Protein AF-A0A3C1CFA6-F1 (afdb_monomer)

Foldseek 3Di:
DADPDDPDVVVQVVVQVVVCVVCVPPPWDKDWDGQDPVRDIDMDTDDPDDDPCRVPHDQDPQCRNPPDDDDPVVD

Solvent-accessible surface area (backbone atoms only — not comparable to full-atom values): 4957 Å² total; per-residue (Å²): 88,82,59,82,89,62,90,54,62,69,58,52,52,51,51,44,48,50,53,52,62,66,51,67,74,50,93,52,65,66,48,74,52,66,69,42,98,85,50,37,32,54,68,51,68,59,82,87,68,83,51,68,63,71,74,74,55,76,76,44,87,87,38,70,62,67,85,57,79,81,67,72,92,80,111

Mean predicted aligned error: 4.33 Å

pLDDT: mean 94.65, std 3.38, range [73.56, 97.94]

Structure (mmCIF, N/CA/C/O backbone):
data_AF-A0A3C1CFA6-F1
#
_entry.id   AF-A0A3C1CFA6-F1
#
loop_
_atom_site.group_PDB
_atom_site.id
_atom_site.type_symbol
_atom_site.label_atom_id
_atom_site.label_alt_id
_atom_site.label_comp_id
_atom_site.label_asym_id
_atom_site.label_entity_id
_atom_site.label_seq_id
_atom_site.pdbx_PDB_ins_code
_atom_site.Cartn_x
_atom_site.Cartn_y
_atom_site.Cartn_z
_atom_site.occupancy
_atom_site.B_iso_or_equiv
_atom_site.auth_seq_id
_atom_site.auth_comp_id
_atom_site.auth_asym_id
_atom_site.auth_atom_id
_atom_site.pdbx_PDB_model_num
ATOM 1 N N . ILE A 1 1 ? -2.230 0.776 0.759 1.00 97.25 1 ILE A N 1
ATOM 2 C CA . ILE A 1 1 ? -3.065 -0.441 0.629 1.00 97.25 1 ILE A CA 1
ATOM 3 C C . ILE A 1 1 ? -4.498 0.032 0.564 1.00 97.25 1 ILE A C 1
ATOM 5 O O . ILE A 1 1 ? -4.876 0.841 1.401 1.00 97.25 1 ILE A O 1
ATOM 9 N N . ASP A 1 2 ? -5.234 -0.427 -0.436 1.00 97.06 2 ASP A N 1
ATOM 10 C CA . ASP A 1 2 ? -6.626 -0.059 -0.671 1.00 97.06 2 ASP A CA 1
ATOM 11 C C . ASP A 1 2 ? -7.505 -1.255 -0.282 1.00 97.06 2 ASP A C 1
ATOM 13 O O . ASP A 1 2 ? -7.429 -2.314 -0.909 1.00 97.06 2 ASP A O 1
ATOM 17 N N . PHE A 1 3 ? -8.199 -1.152 0.851 1.00 96.88 3 PHE A N 1
ATOM 18 C CA . PHE A 1 3 ? -9.091 -2.209 1.330 1.00 96.88 3 PHE A CA 1
ATOM 19 C C . PHE A 1 3 ? -10.505 -1.971 0.797 1.00 96.88 3 PHE A C 1
ATOM 21 O O . PHE A 1 3 ? -10.861 -0.850 0.466 1.00 96.88 3 PHE A O 1
ATOM 28 N N . ILE A 1 4 ? -11.331 -3.021 0.761 1.00 95.88 4 ILE A N 1
ATOM 29 C CA . ILE A 1 4 ? -12.753 -2.881 0.415 1.00 95.88 4 ILE A CA 1
ATOM 30 C C . ILE A 1 4 ? -13.421 -1.894 1.379 1.00 95.88 4 ILE A C 1
ATOM 32 O O . ILE A 1 4 ? -13.174 -1.947 2.589 1.00 95.88 4 ILE A O 1
ATOM 36 N N . ASP A 1 5 ? -14.291 -1.044 0.837 1.00 94.38 5 ASP A N 1
ATOM 37 C CA . ASP A 1 5 ? -15.026 -0.037 1.593 1.00 94.38 5 ASP A CA 1
ATOM 38 C C . ASP A 1 5 ? -15.791 -0.632 2.779 1.00 94.38 5 ASP A C 1
ATOM 40 O O . ASP A 1 5 ? -16.485 -1.648 2.691 1.00 94.38 5 ASP A O 1
ATOM 44 N N . MET A 1 6 ? -15.669 0.043 3.919 1.00 94.56 6 MET A N 1
ATOM 45 C CA . MET A 1 6 ? -16.290 -0.352 5.177 1.00 94.56 6 MET A CA 1
ATOM 46 C C . MET A 1 6 ? -16.970 0.854 5.817 1.00 94.56 6 MET A C 1
ATOM 48 O O . MET A 1 6 ? -16.311 1.736 6.371 1.00 94.56 6 MET A O 1
ATOM 52 N N . GLU A 1 7 ? -18.301 0.854 5.825 1.00 93.25 7 GLU A N 1
ATOM 53 C CA . GLU A 1 7 ? -19.085 1.912 6.475 1.00 93.25 7 GLU A CA 1
ATOM 54 C C . GLU A 1 7 ? -18.838 1.927 7.993 1.00 93.25 7 GLU A C 1
ATOM 56 O O . GLU A 1 7 ? -18.530 2.961 8.597 1.00 93.25 7 GLU A O 1
ATOM 61 N N . VAL A 1 8 ? -18.880 0.742 8.612 1.00 95.69 8 VAL A N 1
ATOM 62 C CA . VAL A 1 8 ? -18.705 0.565 10.057 1.00 95.69 8 VAL A CA 1
ATOM 63 C C . VAL A 1 8 ? -17.238 0.750 10.444 1.00 95.69 8 VAL A C 1
ATOM 65 O O . VAL A 1 8 ? -16.372 -0.040 10.064 1.00 95.69 8 VAL A O 1
ATOM 68 N N . ARG A 1 9 ? -16.958 1.768 11.267 1.00 93.38 9 ARG A N 1
ATOM 69 C CA . ARG A 1 9 ? -15.603 2.080 11.757 1.00 93.38 9 ARG A CA 1
ATOM 70 C C . ARG A 1 9 ? -14.941 0.905 12.479 1.00 93.38 9 ARG A C 1
ATOM 72 O O . ARG A 1 9 ? -13.771 0.633 12.249 1.00 93.38 9 ARG A O 1
ATOM 79 N N . GLU A 1 10 ? -15.700 0.156 13.273 1.00 96.56 10 GLU A N 1
ATOM 80 C CA . GLU A 1 10 ? -15.180 -1.014 13.991 1.00 96.56 10 GLU A CA 1
ATOM 81 C C . GLU A 1 10 ? -14.592 -2.076 13.041 1.00 96.56 10 GLU A C 1
ATOM 83 O O . GLU A 1 10 ? -13.612 -2.738 13.375 1.00 96.56 10 GLU A O 1
ATOM 88 N N . ASN A 1 11 ? -15.145 -2.223 11.830 1.00 96.62 11 ASN A N 1
ATOM 89 C CA . ASN A 1 11 ? -14.598 -3.145 10.834 1.00 96.62 11 ASN A CA 1
ATOM 90 C C . ASN A 1 11 ? -13.246 -2.652 10.304 1.00 96.62 11 ASN A C 1
ATOM 92 O O . ASN A 1 11 ? -12.314 -3.449 10.185 1.00 96.62 11 ASN A O 1
ATOM 96 N N . ARG A 1 12 ? -13.109 -1.339 10.069 1.00 95.62 12 ARG A N 1
ATOM 97 C CA . ARG A 1 12 ? -11.836 -0.712 9.676 1.00 95.62 12 ARG A CA 1
ATOM 98 C C . ARG A 1 12 ? -10.762 -0.945 10.736 1.00 95.62 12 ARG A C 1
ATOM 100 O O . ARG A 1 12 ? -9.663 -1.390 10.407 1.00 95.62 12 ARG A O 1
ATOM 107 N N . ASP A 1 13 ? -11.111 -0.741 12.004 1.00 95.88 13 ASP A N 1
ATOM 108 C CA . ASP A 1 13 ? -10.201 -0.941 13.136 1.00 95.88 13 ASP A CA 1
ATOM 109 C C . ASP A 1 13 ? -9.773 -2.415 13.263 1.00 95.88 13 ASP A C 1
ATOM 111 O O . ASP A 1 13 ? -8.593 -2.710 13.472 1.00 95.88 13 ASP A O 1
ATOM 115 N N . LYS A 1 14 ? -10.704 -3.363 13.067 1.00 97.56 14 LYS A N 1
ATOM 116 C CA . LYS A 1 14 ? -10.405 -4.807 13.046 1.00 97.56 14 LYS A CA 1
ATOM 117 C C . LYS A 1 14 ? -9.423 -5.172 11.933 1.00 97.56 14 LYS A C 1
ATOM 119 O O . LYS A 1 14 ? -8.468 -5.903 12.197 1.00 97.56 14 LYS A O 1
ATOM 124 N N . VAL A 1 15 ? -9.617 -4.655 10.718 1.00 97.19 15 VAL A N 1
ATOM 125 C CA . VAL A 1 15 ? -8.711 -4.896 9.580 1.00 97.19 15 VAL A CA 1
ATOM 126 C C . VAL A 1 15 ? -7.329 -4.295 9.840 1.00 97.19 15 VAL A C 1
ATOM 128 O O . VAL A 1 15 ? -6.322 -4.988 9.679 1.00 97.19 15 VAL A O 1
ATOM 131 N N . ALA A 1 16 ? -7.262 -3.045 10.308 1.00 96.25 16 ALA A N 1
ATOM 132 C CA . ALA A 1 16 ? -5.998 -2.393 10.641 1.00 96.25 16 ALA A CA 1
ATOM 133 C C . ALA A 1 16 ? -5.247 -3.151 11.749 1.00 96.25 16 ALA A C 1
ATOM 135 O O . ALA A 1 16 ? -4.043 -3.391 11.638 1.00 96.25 16 ALA A O 1
ATOM 136 N N . SER A 1 17 ? -5.953 -3.589 12.795 1.00 96.69 17 SER A N 1
ATOM 137 C CA . SER A 1 17 ? -5.388 -4.400 13.879 1.00 96.69 17 SER A CA 1
ATOM 138 C C . SER A 1 17 ? -4.857 -5.743 13.372 1.00 96.69 17 SER A C 1
ATOM 140 O O . SER A 1 17 ? -3.705 -6.089 13.635 1.00 96.69 17 SER A O 1
ATOM 142 N N . ALA A 1 18 ? -5.637 -6.458 12.556 1.00 97.38 18 ALA A N 1
ATOM 143 C CA . ALA A 1 18 ? -5.214 -7.721 11.958 1.00 97.38 18 ALA A CA 1
ATOM 144 C C . ALA A 1 18 ? -3.952 -7.555 11.094 1.00 97.38 18 ALA A C 1
ATOM 146 O O . ALA A 1 18 ? -3.026 -8.365 11.195 1.00 97.38 18 ALA A O 1
ATOM 147 N N . LEU A 1 19 ? -3.870 -6.480 10.301 1.00 97.50 19 LEU A N 1
ATOM 148 C CA . LEU A 1 19 ? -2.688 -6.157 9.502 1.00 97.50 19 LEU A CA 1
ATOM 149 C C . LEU A 1 19 ? -1.457 -5.904 10.388 1.00 97.50 19 LEU 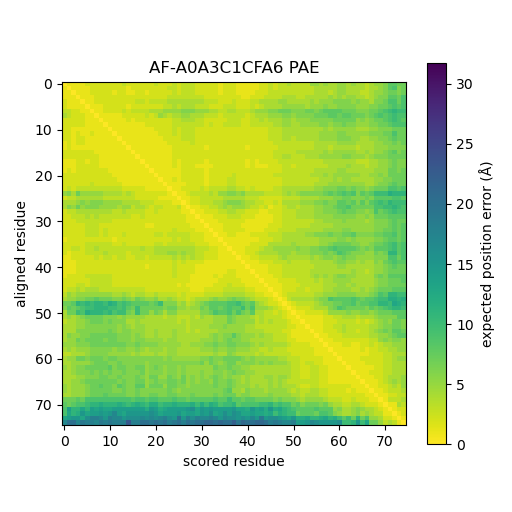A C 1
ATOM 151 O O . LEU A 1 19 ? -0.392 -6.473 10.138 1.00 97.50 19 LEU A O 1
ATOM 155 N N . ARG A 1 20 ? -1.599 -5.108 11.458 1.00 96.62 20 ARG A N 1
ATOM 156 C CA . ARG A 1 20 ? -0.521 -4.862 12.437 1.00 96.62 20 ARG A CA 1
ATOM 157 C C . ARG A 1 20 ? -0.048 -6.168 13.081 1.00 96.62 20 ARG A C 1
ATOM 159 O O . ARG A 1 20 ? 1.154 -6.419 13.135 1.00 96.62 20 ARG A O 1
ATOM 166 N N . SER A 1 21 ? -0.972 -7.018 13.533 1.00 97.19 21 SER A N 1
ATOM 167 C CA . SER A 1 21 ? -0.649 -8.311 14.147 1.00 97.19 21 SER A CA 1
ATOM 168 C C . SER A 1 21 ? 0.053 -9.259 13.175 1.00 97.19 21 SER A C 1
ATOM 170 O O . SER A 1 21 ? 1.010 -9.932 13.559 1.00 97.19 21 SER A O 1
ATOM 172 N N . ALA A 1 22 ? -0.374 -9.300 11.911 1.00 97.25 22 ALA A N 1
ATOM 173 C CA . ALA A 1 22 ? 0.269 -10.121 10.890 1.00 97.25 22 ALA A CA 1
ATOM 174 C C . ALA A 1 22 ? 1.725 -9.688 10.644 1.00 97.25 22 ALA A C 1
ATOM 176 O O . ALA A 1 22 ? 2.612 -10.542 10.545 1.00 97.25 22 ALA A O 1
ATOM 177 N N . LEU A 1 23 ? 1.971 -8.374 10.614 1.00 96.75 23 LEU A N 1
ATOM 178 C CA . LEU A 1 23 ? 3.288 -7.772 10.387 1.00 96.75 23 LEU A CA 1
ATOM 179 C C . LEU A 1 23 ? 4.194 -7.769 11.626 1.00 96.75 23 LEU A C 1
ATOM 181 O O . LEU A 1 23 ? 5.399 -7.588 11.483 1.00 96.75 23 LEU A O 1
ATOM 185 N N . ALA A 1 24 ? 3.670 -8.039 12.825 1.00 94.56 24 ALA A N 1
ATOM 186 C CA . ALA A 1 24 ? 4.462 -8.082 14.060 1.00 94.56 24 ALA A CA 1
ATOM 187 C C . ALA A 1 24 ? 5.570 -9.154 14.049 1.00 94.56 24 ALA A C 1
ATOM 189 O O . ALA A 1 24 ? 6.527 -9.069 14.816 1.00 94.56 24 ALA A O 1
ATOM 190 N N . ARG A 1 25 ? 5.446 -10.170 13.184 1.00 94.31 25 ARG A N 1
ATOM 191 C CA . ARG A 1 25 ? 6.455 -11.226 12.992 1.00 94.31 25 ARG A CA 1
ATOM 192 C C . ARG A 1 25 ? 7.523 -10.865 11.955 1.00 94.31 25 ARG A C 1
ATOM 194 O O . ARG A 1 25 ? 8.495 -11.608 11.816 1.00 94.31 25 ARG A O 1
ATOM 201 N N . ASP A 1 26 ? 7.350 -9.771 11.212 1.00 95.19 26 ASP A N 1
ATOM 202 C CA . ASP A 1 26 ? 8.362 -9.299 10.269 1.00 95.19 26 ASP A CA 1
ATOM 203 C C . ASP A 1 26 ? 9.580 -8.789 11.052 1.00 95.19 26 ASP A C 1
ATOM 205 O O . ASP A 1 26 ? 9.476 -7.952 11.946 1.00 95.19 26 ASP A O 1
ATOM 209 N N . LYS A 1 27 ? 10.762 -9.310 10.714 1.00 94.12 27 LYS A N 1
ATOM 210 C CA . LYS A 1 27 ? 12.027 -8.937 11.365 1.00 94.12 27 LYS A CA 1
ATOM 211 C C . LYS A 1 27 ? 12.472 -7.513 11.012 1.00 94.12 27 LYS A C 1
ATOM 213 O O . LYS A 1 27 ? 13.385 -6.978 11.636 1.00 94.12 27 LYS A O 1
ATOM 218 N N . THR A 1 28 ? 11.884 -6.916 9.980 1.00 94.38 28 THR A N 1
ATOM 219 C CA . THR A 1 28 ? 12.200 -5.570 9.503 1.00 94.38 28 THR A CA 1
ATOM 220 C C . THR A 1 28 ? 11.242 -4.544 10.099 1.00 94.38 28 THR A C 1
ATOM 222 O O . THR A 1 28 ? 10.059 -4.811 10.312 1.00 94.38 28 THR A O 1
ATOM 225 N N . ARG A 1 29 ? 11.750 -3.334 10.377 1.00 94.31 29 ARG A N 1
ATOM 226 C CA . ARG A 1 29 ? 10.927 -2.265 10.955 1.00 94.31 29 ARG A CA 1
ATOM 227 C C . ARG A 1 29 ? 9.786 -1.925 10.000 1.00 94.31 29 ARG A C 1
ATOM 229 O O . ARG A 1 29 ? 10.042 -1.475 8.884 1.00 94.31 29 ARG A O 1
ATOM 236 N N . THR A 1 30 ? 8.563 -2.076 10.489 1.00 96.75 30 THR A N 1
ATOM 237 C CA . THR A 1 30 ? 7.337 -1.78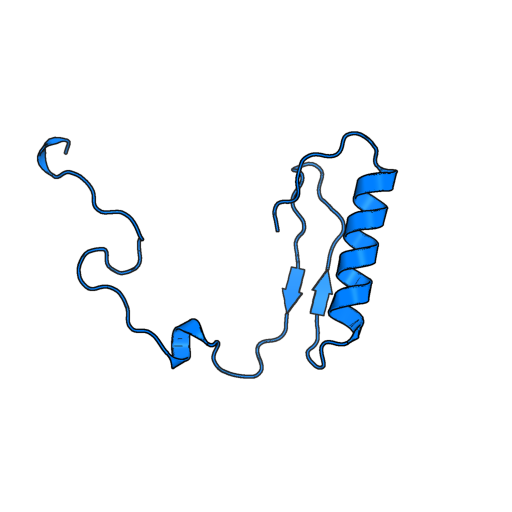1 9.753 1.00 96.75 30 THR A CA 1
ATOM 238 C C . THR A 1 30 ? 6.490 -0.805 10.563 1.00 96.75 30 THR A C 1
ATOM 240 O O . THR A 1 30 ? 6.399 -0.930 11.782 1.00 96.75 30 THR A O 1
ATOM 243 N N . GLN A 1 31 ? 5.903 0.189 9.905 1.00 96.19 31 GLN A N 1
ATOM 244 C CA . GLN A 1 31 ? 4.934 1.109 10.497 1.00 96.19 31 GLN A CA 1
ATOM 245 C C . GLN A 1 31 ? 3.675 1.079 9.651 1.00 96.19 31 GLN A C 1
ATOM 247 O O . GLN A 1 31 ? 3.763 1.189 8.435 1.00 96.19 31 GLN A O 1
ATOM 252 N N . VAL A 1 32 ? 2.526 0.935 10.294 1.00 96.94 32 VAL A N 1
ATOM 253 C CA . VAL A 1 32 ? 1.211 0.914 9.652 1.00 96.94 32 VAL A CA 1
ATOM 254 C C . VAL A 1 32 ? 0.393 2.034 10.280 1.00 96.94 32 VAL A C 1
ATOM 256 O O . VAL A 1 32 ? 0.399 2.166 11.506 1.00 96.94 32 VAL A O 1
ATOM 259 N N . PHE A 1 33 ? -0.281 2.842 9.474 1.00 95.94 33 PHE A N 1
ATOM 260 C CA . PHE A 1 33 ? -1.215 3.864 9.945 1.00 95.94 33 PHE A CA 1
ATOM 261 C C . PHE A 1 33 ? -2.651 3.329 9.925 1.00 95.94 33 PHE A C 1
ATOM 263 O O . PHE A 1 33 ? -2.908 2.240 9.409 1.00 95.94 33 PHE A O 1
ATOM 270 N N . ASP A 1 34 ? -3.576 4.045 10.562 1.00 94.38 34 ASP A N 1
ATOM 271 C CA . ASP A 1 34 ? -4.999 3.705 10.462 1.00 94.38 34 ASP A CA 1
ATOM 272 C C . ASP A 1 34 ? -5.519 3.926 9.034 1.00 94.38 34 ASP A C 1
ATOM 274 O O . ASP A 1 34 ? -4.863 4.562 8.206 1.00 94.38 34 ASP A O 1
ATOM 278 N N . ILE A 1 35 ? -6.698 3.375 8.740 1.00 95.88 35 ILE A N 1
ATOM 279 C CA . ILE A 1 35 ? -7.369 3.616 7.461 1.00 95.88 35 ILE A CA 1
ATOM 280 C C . ILE A 1 35 ? -7.787 5.090 7.414 1.00 95.88 35 ILE A C 1
ATOM 282 O O . ILE A 1 35 ? -8.520 5.549 8.290 1.00 95.88 35 ILE A O 1
ATOM 286 N N . SER A 1 36 ? -7.312 5.819 6.407 1.00 93.12 36 SER A N 1
ATOM 287 C CA . SER A 1 36 ? -7.654 7.225 6.177 1.00 93.12 36 SER A CA 1
ATOM 288 C C . SER A 1 36 ? -9.120 7.407 5.769 1.00 93.12 36 SER A C 1
ATOM 290 O O . SER A 1 36 ? -9.807 6.452 5.399 1.00 93.12 36 SER A O 1
ATOM 292 N N . ASP A 1 37 ? -9.587 8.656 5.762 1.00 89.88 37 ASP A N 1
ATOM 293 C CA . ASP A 1 37 ? -10.936 9.001 5.291 1.00 89.88 37 ASP A CA 1
ATOM 294 C C . ASP A 1 37 ? -11.145 8.711 3.795 1.00 89.88 37 ASP A C 1
ATOM 296 O O . ASP A 1 37 ? -12.279 8.568 3.349 1.00 89.88 37 ASP A O 1
ATOM 300 N N . LEU A 1 38 ? -10.056 8.572 3.029 1.00 92.56 38 LEU A N 1
ATOM 301 C CA . LEU A 1 38 ? -10.078 8.140 1.629 1.00 92.56 38 LEU A CA 1
ATOM 302 C C . LEU A 1 38 ? -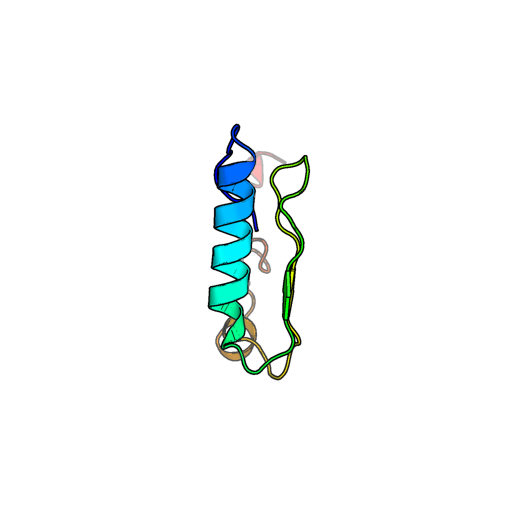10.101 6.608 1.468 1.00 92.56 38 LEU A C 1
ATOM 304 O O . LEU A 1 38 ? -9.975 6.123 0.352 1.00 92.56 38 LEU A O 1
ATOM 308 N N . GLY A 1 39 ? -10.193 5.839 2.559 1.00 92.81 39 GLY A N 1
ATOM 309 C CA . GLY A 1 39 ? -10.199 4.368 2.523 1.00 92.81 39 GLY A CA 1
ATOM 310 C C . GLY A 1 39 ? -8.811 3.723 2.417 1.00 92.81 39 GLY A C 1
ATOM 311 O O . GLY A 1 39 ? -8.682 2.499 2.441 1.00 92.81 39 GLY A O 1
ATOM 312 N N . LEU A 1 40 ? -7.743 4.523 2.373 1.00 96.88 40 LEU A N 1
ATOM 313 C CA . LEU A 1 40 ? -6.381 4.030 2.173 1.00 96.88 40 LEU A CA 1
ATOM 314 C C . LEU A 1 40 ? -5.648 3.795 3.492 1.00 96.88 40 LEU A C 1
ATOM 316 O O . LEU A 1 40 ? -5.679 4.637 4.389 1.00 96.88 40 LEU A O 1
ATOM 320 N N . VAL A 1 41 ? -4.908 2.689 3.565 1.00 97.75 41 VAL A N 1
ATOM 321 C CA . VAL A 1 41 ? -3.896 2.437 4.599 1.00 97.75 41 VAL A CA 1
ATOM 322 C C . VAL A 1 41 ? -2.514 2.771 4.068 1.00 97.75 41 VAL A C 1
ATOM 324 O O . VAL A 1 41 ? -2.034 2.168 3.100 1.00 97.75 41 VAL A O 1
ATOM 327 N N . GLU A 1 42 ? -1.839 3.676 4.760 1.00 97.94 42 GLU A N 1
ATOM 328 C CA . GLU A 1 42 ? -0.436 3.992 4.534 1.00 97.94 42 GLU A CA 1
ATOM 329 C C . GLU A 1 42 ? 0.456 3.127 5.429 1.00 97.94 42 GLU A C 1
ATOM 331 O O . GLU A 1 42 ? 0.139 2.840 6.588 1.00 97.94 42 GLU A O 1
ATOM 336 N N . MET A 1 43 ? 1.598 2.695 4.898 1.00 97.69 43 MET A N 1
ATOM 337 C CA . MET A 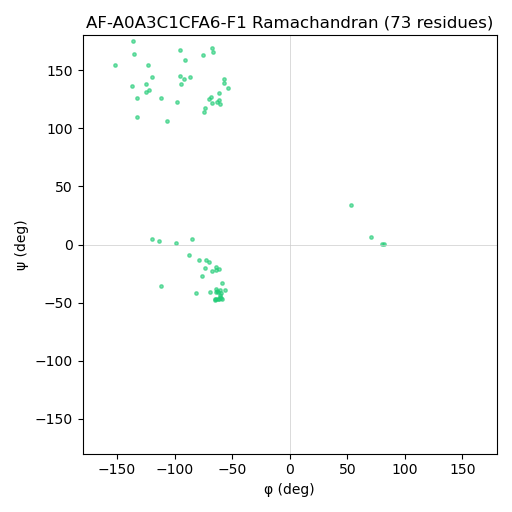1 43 ? 2.585 1.961 5.678 1.00 97.69 43 MET A CA 1
ATOM 338 C C . MET A 1 43 ? 3.996 2.166 5.141 1.00 97.69 43 MET A C 1
ATOM 340 O O . MET A 1 43 ? 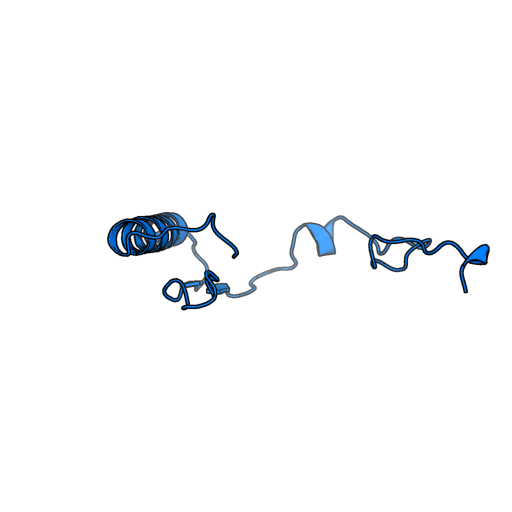4.199 2.397 3.951 1.00 97.69 43 MET A O 1
ATOM 344 N N . THR A 1 44 ? 4.984 2.008 6.015 1.00 96.69 44 THR A N 1
ATOM 345 C CA . THR A 1 44 ? 6.393 1.921 5.633 1.00 96.69 44 THR A CA 1
ATOM 346 C C . THR A 1 44 ? 6.968 0.585 6.079 1.00 96.69 44 THR A C 1
ATOM 348 O O . THR A 1 44 ? 6.629 0.072 7.144 1.00 96.69 44 THR A O 1
ATOM 351 N N . ARG A 1 45 ? 7.867 0.019 5.272 1.00 96.12 45 ARG A N 1
ATOM 352 C CA . ARG A 1 45 ? 8.642 -1.178 5.608 1.00 96.12 45 ARG A CA 1
ATOM 353 C C . ARG A 1 45 ? 10.103 -0.923 5.269 1.00 96.12 45 ARG A C 1
ATOM 355 O O . ARG A 1 45 ? 10.421 -0.535 4.147 1.00 96.12 45 ARG A O 1
ATOM 362 N N . LYS A 1 46 ? 11.006 -1.121 6.230 1.00 95.31 46 LYS A N 1
ATOM 363 C CA . LYS A 1 46 ? 12.442 -0.896 6.028 1.00 95.31 46 LYS A CA 1
ATOM 364 C C . LYS A 1 46 ? 12.984 -1.860 4.966 1.00 95.31 46 LYS A C 1
ATOM 366 O O . LYS A 1 46 ? 12.922 -3.076 5.139 1.00 95.31 46 LYS A O 1
ATOM 371 N N . ARG A 1 47 ? 13.579 -1.316 3.902 1.00 92.31 47 ARG A N 1
ATOM 372 C CA . ARG A 1 47 ? 14.322 -2.090 2.897 1.00 92.31 47 ARG A CA 1
ATOM 373 C C . ARG A 1 47 ? 15.624 -2.606 3.522 1.00 92.31 47 ARG A C 1
ATOM 375 O O . ARG A 1 47 ? 16.384 -1.821 4.085 1.00 92.31 47 ARG A O 1
ATOM 382 N N . ILE A 1 48 ? 15.847 -3.919 3.465 1.00 92.31 48 ILE A N 1
ATOM 383 C CA . ILE A 1 48 ? 17.076 -4.577 3.959 1.00 92.31 48 ILE A CA 1
ATOM 384 C C . ILE A 1 48 ? 17.903 -5.142 2.806 1.00 92.31 48 ILE A C 1
ATOM 386 O O . ILE A 1 48 ? 19.125 -5.082 2.845 1.00 92.31 48 ILE A O 1
ATOM 390 N N . SER A 1 49 ? 17.240 -5.651 1.773 1.00 9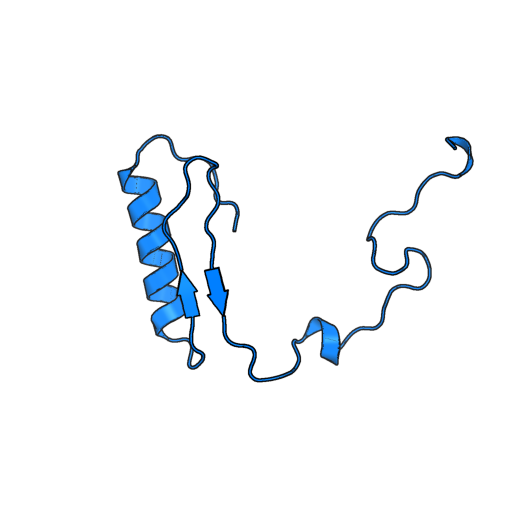0.56 49 SER A N 1
ATOM 391 C CA . SER A 1 49 ? 17.859 -6.140 0.547 1.00 90.56 49 SER A CA 1
ATOM 392 C C . SER A 1 49 ? 17.070 -5.654 -0.663 1.00 90.56 49 SER A C 1
ATOM 394 O O . SER A 1 49 ? 16.015 -5.025 -0.528 1.00 90.56 49 SER A O 1
ATOM 396 N N . GLU A 1 50 ? 17.592 -5.956 -1.844 1.00 90.44 50 GLU A N 1
ATOM 397 C CA . GLU A 1 50 ? 16.844 -5.851 -3.087 1.00 90.44 50 GLU A CA 1
ATOM 398 C C . GLU A 1 50 ? 15.564 -6.702 -3.027 1.00 90.44 50 GLU A C 1
ATOM 400 O O . GLU A 1 50 ? 15.536 -7.753 -2.373 1.00 90.44 50 GLU A O 1
ATOM 405 N N . GLY A 1 51 ? 14.478 -6.188 -3.610 1.00 89.94 51 GLY A N 1
ATOM 406 C CA . GLY A 1 51 ? 13.210 -6.904 -3.701 1.00 89.94 51 GLY A CA 1
ATOM 407 C C . GLY A 1 51 ? 13.265 -7.994 -4.770 1.00 89.94 51 GLY A C 1
ATOM 408 O O . GLY A 1 51 ? 14.148 -8.010 -5.624 1.00 89.94 51 GLY A O 1
ATOM 409 N N . LEU A 1 52 ? 12.318 -8.935 -4.719 1.00 93.38 52 LEU A N 1
ATOM 410 C CA . LEU A 1 52 ? 12.279 -10.055 -5.666 1.00 93.38 52 LEU A CA 1
ATOM 411 C C . LEU A 1 52 ? 12.122 -9.586 -7.113 1.00 93.38 52 LEU A C 1
ATOM 413 O O . LEU A 1 52 ? 12.739 -10.160 -8.000 1.00 93.38 52 LEU A O 1
ATOM 417 N N . VAL A 1 53 ? 11.301 -8.561 -7.347 1.00 92.88 53 VAL A N 1
ATOM 418 C CA . VAL A 1 53 ? 11.072 -8.031 -8.695 1.00 92.88 53 VAL A CA 1
ATOM 419 C C . VAL A 1 53 ? 12.364 -7.429 -9.229 1.00 92.88 53 VAL A C 1
ATOM 421 O O . VAL A 1 53 ? 12.776 -7.782 -10.326 1.00 92.88 53 VAL A O 1
ATOM 424 N N . GLU A 1 54 ? 13.051 -6.598 -8.449 1.00 91.94 54 GLU A N 1
ATOM 425 C CA . GLU A 1 54 ? 14.317 -6.006 -8.887 1.00 91.94 54 GLU A CA 1
ATOM 426 C C . GLU A 1 54 ? 15.412 -7.061 -9.113 1.00 91.94 54 GLU A C 1
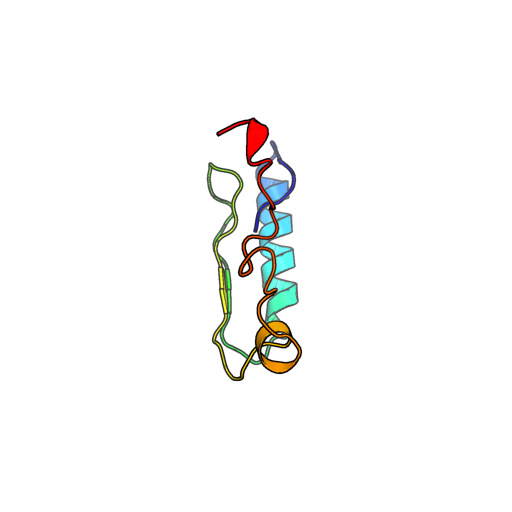ATOM 428 O O . GLU A 1 54 ? 16.144 -6.978 -10.092 1.00 91.94 54 GLU A O 1
ATOM 433 N N . ALA A 1 55 ? 15.475 -8.097 -8.270 1.00 94.75 55 ALA A N 1
ATOM 434 C CA . ALA A 1 55 ? 16.489 -9.143 -8.385 1.00 94.75 55 ALA A CA 1
ATOM 435 C C . ALA A 1 55 ? 16.224 -10.161 -9.514 1.00 94.75 55 ALA A C 1
ATOM 437 O O . ALA A 1 55 ? 17.162 -10.795 -9.994 1.00 94.75 55 ALA A O 1
ATOM 438 N N . LEU A 1 56 ? 14.960 -10.379 -9.901 1.00 97.06 56 LEU A N 1
ATOM 439 C CA . LEU A 1 56 ? 14.557 -11.481 -10.790 1.00 97.06 56 LEU A CA 1
ATOM 440 C C . LEU A 1 56 ? 13.901 -11.025 -12.097 1.00 97.06 56 LEU A C 1
ATOM 442 O O . LEU A 1 56 ? 13.425 -11.866 -12.861 1.00 97.06 56 LEU A O 1
ATOM 446 N N . SER A 1 57 ? 13.840 -9.722 -12.365 1.00 95.94 57 SER A N 1
ATOM 447 C CA . SER A 1 57 ? 13.220 -9.199 -13.582 1.00 95.94 57 SER A CA 1
ATOM 448 C C . SER A 1 57 ? 14.053 -8.108 -14.241 1.00 95.94 57 SER A C 1
ATOM 450 O O . SER A 1 57 ? 14.964 -7.535 -13.649 1.00 95.94 57 SER A O 1
ATOM 452 N N . THR A 1 58 ? 13.732 -7.830 -15.500 1.00 96.50 58 THR A N 1
ATOM 453 C CA . THR A 1 58 ? 14.262 -6.701 -16.261 1.00 96.50 58 THR A CA 1
ATOM 454 C C . THR A 1 58 ? 13.104 -5.842 -16.758 1.00 96.50 58 THR A C 1
ATOM 456 O O . THR A 1 58 ? 11.976 -6.318 -16.914 1.00 96.50 58 THR A O 1
ATOM 459 N N . THR A 1 59 ? 13.364 -4.558 -17.003 1.00 97.00 59 THR A N 1
ATOM 460 C CA . THR A 1 59 ? 12.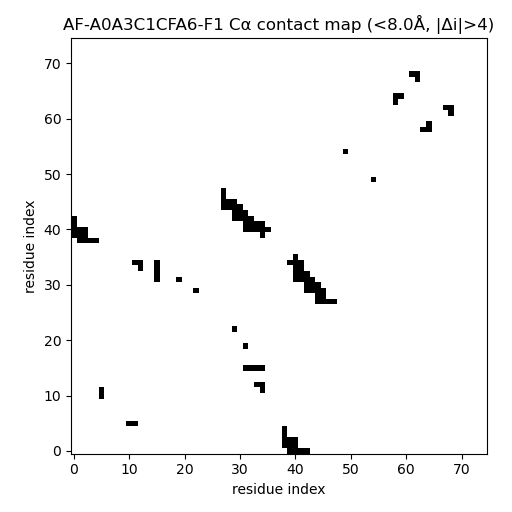349 -3.645 -17.542 1.00 97.00 59 THR A CA 1
ATOM 461 C C . THR A 1 59 ? 11.873 -4.124 -18.914 1.00 97.00 59 THR A C 1
ATOM 463 O O . THR A 1 59 ? 12.681 -4.403 -19.799 1.00 97.00 59 THR A O 1
ATOM 466 N N . CYS A 1 60 ? 10.552 -4.194 -19.105 1.00 96.69 60 CYS A N 1
ATOM 467 C CA . CYS A 1 60 ? 9.956 -4.575 -20.385 1.00 96.69 60 CYS A CA 1
ATOM 468 C C . CYS A 1 60 ? 10.354 -3.573 -21.488 1.00 96.69 60 CYS A C 1
ATOM 470 O O . CYS A 1 60 ? 10.056 -2.389 -21.330 1.00 96.69 60 CYS A O 1
ATOM 472 N N . PRO A 1 61 ? 10.949 -4.006 -22.616 1.00 96.50 61 PRO A N 1
ATOM 473 C CA . PRO A 1 61 ? 11.389 -3.094 -23.674 1.00 96.50 61 PRO A CA 1
ATOM 474 C C . PRO A 1 61 ? 10.234 -2.505 -24.497 1.00 96.50 61 PRO A C 1
ATOM 476 O O . PRO A 1 61 ? 10.411 -1.481 -25.139 1.00 96.50 61 PRO A O 1
ATOM 479 N N . MET A 1 62 ? 9.053 -3.133 -24.486 1.00 95.38 62 MET A N 1
ATOM 480 C CA . MET A 1 62 ? 7.904 -2.691 -25.289 1.00 95.38 62 MET A CA 1
ATOM 481 C C . MET A 1 62 ? 7.137 -1.540 -24.639 1.00 95.38 62 MET A C 1
ATOM 483 O O . MET A 1 62 ? 6.690 -0.622 -25.314 1.00 95.38 62 MET A O 1
ATOM 487 N N . CYS A 1 63 ? 6.937 -1.614 -23.322 1.00 96.19 63 CYS A N 1
ATOM 488 C CA . CYS A 1 63 ? 6.174 -0.614 -22.575 1.00 96.19 63 CYS A CA 1
ATOM 489 C C . CYS A 1 63 ? 7.032 0.175 -21.585 1.00 96.19 63 CYS A C 1
ATOM 491 O O . CYS A 1 63 ? 6.482 0.973 -20.831 1.00 96.19 63 CYS A O 1
ATOM 493 N N . GLU A 1 64 ? 8.343 -0.074 -21.541 1.00 95.56 64 GLU A N 1
ATOM 494 C CA . GLU A 1 64 ? 9.303 0.577 -20.636 1.00 95.56 64 GLU A CA 1
ATOM 495 C C . GLU A 1 64 ? 8.884 0.495 -19.157 1.00 95.56 64 GLU A C 1
ATOM 497 O O . GLU A 1 64 ? 9.094 1.407 -18.364 1.00 95.56 64 GLU A O 1
ATOM 502 N N . GLY A 1 65 ? 8.235 -0.610 -18.778 1.00 95.25 65 GLY A N 1
ATOM 503 C CA . GLY A 1 65 ? 7.727 -0.823 -17.421 1.00 95.25 65 GLY A CA 1
ATOM 504 C C . GLY A 1 65 ? 6.394 -0.134 -17.104 1.00 95.25 65 GLY A C 1
ATOM 505 O O . GLY A 1 65 ? 5.883 -0.318 -16.004 1.00 95.25 65 GLY A O 1
ATOM 506 N N . ARG A 1 66 ? 5.776 0.591 -18.050 1.00 95.19 66 ARG A N 1
ATOM 507 C CA . ARG A 1 66 ? 4.465 1.242 -17.842 1.00 95.19 66 ARG A CA 1
ATOM 508 C C . ARG A 1 66 ? 3.305 0.260 -17.676 1.00 95.19 66 ARG A C 1
ATOM 510 O O . ARG A 1 66 ? 2.263 0.635 -17.153 1.00 95.19 66 ARG A O 1
ATOM 517 N N . GLY A 1 67 ? 3.448 -0.968 -18.179 1.00 95.75 67 GLY A N 1
ATOM 518 C CA . GLY A 1 67 ? 2.371 -1.967 -18.182 1.00 95.75 67 GLY A CA 1
ATOM 519 C C . GLY A 1 67 ? 1.223 -1.664 -19.155 1.00 95.75 67 GLY A C 1
ATOM 520 O O . GLY A 1 67 ? 0.227 -2.378 -19.148 1.00 95.75 67 GLY A O 1
ATOM 521 N N . ILE A 1 68 ? 1.357 -0.631 -19.995 1.00 94.94 68 ILE A N 1
ATOM 522 C CA . ILE A 1 68 ? 0.350 -0.193 -20.970 1.00 94.94 68 ILE A CA 1
ATOM 523 C C . ILE A 1 68 ? 1.059 0.139 -22.291 1.00 94.94 68 ILE A C 1
ATOM 525 O O . ILE A 1 68 ? 2.108 0.792 -22.287 1.00 94.94 68 ILE A O 1
ATOM 529 N N . VAL A 1 69 ? 0.481 -0.306 -23.408 1.00 93.94 69 VAL A N 1
ATOM 530 C CA . VAL A 1 69 ? 0.856 0.087 -24.775 1.00 93.94 69 VAL A CA 1
ATOM 531 C C . VAL A 1 69 ? -0.297 0.908 -25.333 1.00 93.94 69 VAL A C 1
ATOM 533 O O . VAL A 1 69 ? -1.445 0.472 -25.266 1.00 93.94 69 VAL A O 1
ATOM 536 N N . LEU A 1 70 ? 0.000 2.111 -25.814 1.00 91.12 70 LEU A N 1
ATOM 537 C CA . LEU A 1 70 ? -1.002 2.982 -26.416 1.00 91.12 70 LEU A CA 1
ATOM 538 C C . LEU A 1 70 ? -1.140 2.640 -27.895 1.00 91.12 70 LEU A C 1
ATOM 540 O O . LEU A 1 70 ? -0.156 2.309 -28.553 1.00 91.12 70 LEU A O 1
ATOM 544 N N . ASP A 1 71 ? -2.363 2.728 -28.397 1.00 92.12 71 ASP A N 1
ATOM 545 C CA . ASP A 1 71 ? -2.614 2.655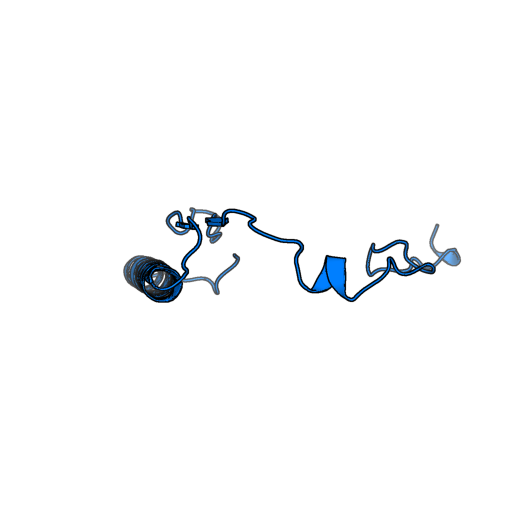 -29.828 1.00 92.12 71 ASP A CA 1
ATOM 546 C C . ASP A 1 71 ? -2.189 3.981 -30.469 1.00 92.12 71 ASP A C 1
ATOM 548 O O . ASP A 1 71 ? -2.773 5.029 -30.187 1.00 92.12 71 ASP A O 1
ATOM 552 N N . GLU A 1 72 ? -1.154 3.937 -31.309 1.00 87.00 72 GLU A N 1
ATOM 553 C CA . GLU A 1 72 ? -0.618 5.118 -31.992 1.00 87.00 72 GLU A CA 1
ATOM 554 C C . GLU A 1 72 ? -1.619 5.744 -32.966 1.00 87.00 72 GLU A C 1
ATOM 556 O O . GLU A 1 72 ? -1.509 6.926 -33.264 1.00 87.00 72 GLU A O 1
ATOM 561 N N . SER A 1 73 ? -2.618 4.992 -33.439 1.00 92.94 73 SER A N 1
ATOM 562 C CA . SER A 1 73 ? -3.645 5.534 -34.335 1.00 92.94 73 SER A CA 1
ATOM 563 C C . SER A 1 73 ? -4.643 6.469 -33.638 1.00 92.94 73 SER A C 1
ATOM 565 O O . SER A 1 73 ? -5.401 7.166 -34.314 1.00 92.94 73 SER A O 1
ATOM 567 N N . LEU A 1 74 ? -4.656 6.482 -32.300 1.00 88.44 74 LEU A N 1
ATOM 568 C CA . LEU A 1 74 ? -5.517 7.332 -31.471 1.00 88.44 74 LEU A CA 1
ATOM 569 C C . LEU A 1 74 ? -4.806 8.598 -30.954 1.00 88.44 74 LEU A C 1
ATOM 571 O O . LEU A 1 74 ? -5.418 9.360 -30.201 1.00 88.44 74 LEU A O 1
ATOM 575 N N . LEU A 1 75 ? -3.536 8.802 -31.325 1.00 73.56 75 LEU A N 1
ATOM 576 C CA . LEU A 1 75 ? -2.716 9.978 -31.005 1.00 73.56 75 LEU A CA 1
ATOM 577 C C . LEU A 1 75 ? -2.615 10.921 -32.210 1.00 73.56 75 LEU A C 1
ATOM 579 O O . LEU A 1 75 ? -2.615 12.149 -31.965 1.00 73.56 75 LEU A O 1
#

Sequence (75 aa):
IDFIDMEVRENRDKVASALRSALARDKTRTQVFDISDLGLVEMTRKRISEGLVEALSTTCPMCEGRGIVLDESLL

Nearest PDB structures (foldseek):
  2c0b-assembly1_L  TM=9.830E-01  e=1.749E-05  Escherichia coli
  2bx2-assembly1_L  TM=9.834E-01  e=3.709E-05  Escherichia coli
  5f6c-assembly1_B  TM=9.697E-01  e=3.236E-05  Escherichia coli K-12
  2c4r-assembly1_L  TM=9.657E-01  e=3.709E-05  Escherichia coli
  6g63-assembly1_L  TM=9.581E-01  e=1.269E-04  Escherichia coli K-12

Radius of gyration: 18.1 Å; Cα contacts (8 Å, |Δi|>4): 56; chains: 1; bounding box: 37×22×48 Å

Secondary structure (DSSP, 8-state):
-BPPP-SSHHHHHHHHHHHHHHHTT-SS-EEEEEEPTTSBEEEEE---S--HHHHH----TTTTTSS----GGG-